Protein AF-A0A942FWI4-F1 (afdb_monomer_lite)

Secondary structure (DSSP, 8-state):
--HHHHHHHHHHTT----TTT--SSPP----S----SSHHHHHHHHHT--

pLDDT: mean 94.73, std 6.12, range [64.5, 98.56]

Foldseek 3Di:
DDPVVVVVCVPPPPADQDPPPRHRDDDDPPDPDDDQVDPVSVVCVVVVVD

Radius of gyration: 16.55 Å; chains: 1; bounding box: 29×24×40 Å

Sequence (50 aa):
MNQRRFRTRAVHSGQQPDPHTGAHVTPIYQTSTFAYGSFERGRRLFAGDE

Structure (mmCIF, N/CA/C/O backbone):
data_AF-A0A942FWI4-F1
#
_entry.id   AF-A0A942FWI4-F1
#
loop_
_atom_site.group_PDB
_atom_site.id
_atom_site.type_symbol
_atom_site.label_atom_id
_atom_site.label_alt_id
_atom_site.label_comp_id
_atom_site.label_asym_id
_atom_site.label_entity_id
_atom_site.label_seq_id
_atom_site.pdbx_PDB_ins_code
_atom_site.Cartn_x
_atom_site.Cartn_y
_atom_site.Cartn_z
_atom_site.occupancy
_atom_site.B_iso_or_equiv
_atom_site.auth_seq_id
_atom_site.auth_comp_id
_atom_site.auth_asym_id
_atom_site.auth_atom_id
_atom_site.pdbx_PDB_model_num
ATOM 1 N N . MET A 1 1 ? -16.713 -15.426 17.451 1.00 64.50 1 MET A N 1
ATOM 2 C CA . MET A 1 1 ? -15.574 -14.473 17.457 1.00 64.50 1 MET A CA 1
ATOM 3 C C . MET A 1 1 ? -15.741 -13.540 18.658 1.00 64.50 1 MET A C 1
ATOM 5 O O . MET A 1 1 ? -16.829 -13.010 18.822 1.00 64.50 1 MET A O 1
ATOM 9 N N . ASN A 1 2 ? -14.749 -13.389 19.547 1.00 83.19 2 ASN A N 1
ATOM 10 C CA . ASN A 1 2 ? -14.879 -12.496 20.716 1.00 83.19 2 ASN A CA 1
ATOM 11 C C . ASN A 1 2 ? -14.930 -11.025 20.249 1.00 83.19 2 ASN A C 1
ATOM 13 O O . ASN A 1 2 ? -14.066 -10.610 19.474 1.00 83.19 2 ASN A O 1
ATOM 17 N N . GLN A 1 3 ? -15.906 -10.244 20.728 1.00 78.81 3 GLN A N 1
ATOM 18 C CA . GLN A 1 3 ? -16.119 -8.845 20.331 1.00 78.81 3 GLN A CA 1
ATOM 19 C C . GLN A 1 3 ? -14.868 -7.966 20.492 1.00 78.81 3 GLN A C 1
ATOM 21 O O . GLN A 1 3 ? -14.588 -7.148 19.618 1.00 78.81 3 GLN A O 1
ATOM 26 N N . ARG A 1 4 ? -14.067 -8.157 21.554 1.00 78.06 4 ARG A N 1
ATOM 27 C CA . ARG A 1 4 ? -12.814 -7.396 21.744 1.00 78.06 4 ARG A CA 1
ATOM 28 C C . ARG A 1 4 ? -11.812 -7.663 20.619 1.00 78.06 4 ARG A C 1
ATOM 30 O O . ARG A 1 4 ? -11.238 -6.729 20.076 1.00 78.06 4 ARG A O 1
ATOM 37 N N . ARG A 1 5 ? -11.670 -8.928 20.209 1.00 90.62 5 ARG A N 1
ATOM 38 C CA . ARG A 1 5 ? -10.788 -9.313 19.095 1.00 90.62 5 ARG A CA 1
ATOM 39 C C . ARG A 1 5 ? -11.278 -8.754 17.757 1.00 90.62 5 ARG A C 1
ATOM 41 O O . ARG A 1 5 ? -10.452 -8.406 16.923 1.00 90.62 5 ARG A O 1
ATOM 48 N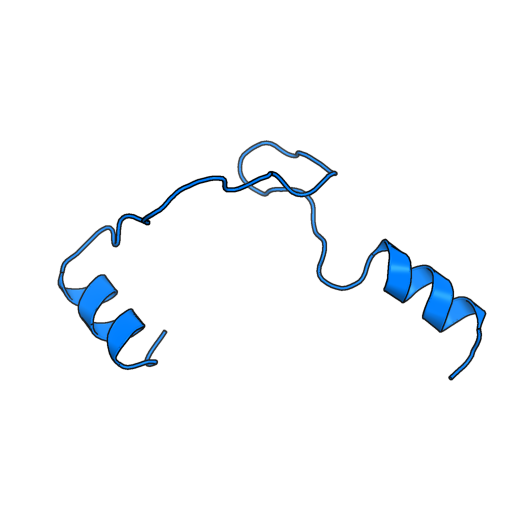 N . PHE A 1 6 ? -12.593 -8.656 17.548 1.00 95.75 6 PHE A N 1
ATOM 49 C CA . PHE A 1 6 ? -13.148 -8.035 16.341 1.00 95.75 6 PHE A CA 1
ATOM 50 C C . PHE A 1 6 ? -12.832 -6.537 16.281 1.00 95.75 6 PHE A C 1
ATOM 52 O O . PHE A 1 6 ? -12.310 -6.086 15.271 1.00 95.75 6 PHE A O 1
ATOM 59 N N . ARG A 1 7 ? -13.064 -5.787 17.370 1.00 97.00 7 ARG A N 1
ATOM 60 C CA . ARG A 1 7 ? -12.802 -4.336 17.417 1.00 97.00 7 ARG A CA 1
ATOM 61 C C . ARG A 1 7 ? -11.343 -3.997 17.112 1.00 97.00 7 ARG A C 1
ATOM 63 O O . ARG A 1 7 ? -11.089 -3.149 16.271 1.00 97.00 7 ARG A O 1
ATOM 70 N N . THR A 1 8 ? -10.389 -4.703 17.721 1.00 94.81 8 THR A N 1
ATOM 71 C CA . THR A 1 8 ? -8.959 -4.491 17.435 1.00 94.81 8 THR A CA 1
ATOM 72 C C . THR A 1 8 ? -8.624 -4.803 15.976 1.00 94.81 8 THR A C 1
ATOM 74 O O . THR A 1 8 ? -7.919 -4.038 15.327 1.00 94.81 8 THR A O 1
ATOM 77 N N . ARG A 1 9 ? -9.156 -5.901 15.425 1.00 95.00 9 ARG A N 1
ATOM 78 C CA . ARG A 1 9 ? -8.908 -6.267 14.023 1.00 95.00 9 ARG A CA 1
ATOM 79 C C . ARG A 1 9 ? -9.541 -5.289 13.039 1.00 95.00 9 ARG A C 1
ATOM 81 O O . ARG A 1 9 ? -8.916 -5.001 12.031 1.00 95.00 9 ARG A O 1
ATOM 88 N N . ALA A 1 10 ? -10.730 -4.775 13.338 1.00 95.38 10 ALA A N 1
ATOM 89 C CA . ALA A 1 10 ? -11.406 -3.790 12.501 1.00 95.38 10 ALA A CA 1
ATOM 90 C C . ALA A 1 10 ? -10.596 -2.492 12.365 1.00 95.38 10 ALA A C 1
ATOM 92 O O . ALA A 1 10 ? -10.676 -1.843 11.331 1.00 95.38 10 ALA A O 1
ATOM 93 N N . VAL A 1 11 ? -9.813 -2.136 13.389 1.00 94.12 11 VAL A N 1
ATOM 94 C CA . VAL A 1 11 ? -8.980 -0.926 13.374 1.00 94.12 11 VAL A CA 1
ATOM 95 C C . VAL A 1 11 ? -7.582 -1.186 12.805 1.00 94.12 11 VAL A C 1
ATOM 97 O O . VAL A 1 11 ? -7.071 -0.342 12.086 1.00 94.12 11 VAL A O 1
ATOM 100 N N . HIS A 1 12 ? -6.947 -2.323 13.111 1.00 93.88 12 HIS A N 1
ATOM 101 C CA . HIS A 1 12 ? -5.501 -2.492 12.876 1.00 93.88 12 HIS A CA 1
ATOM 102 C C . HIS A 1 12 ? -5.120 -3.591 11.874 1.00 93.88 12 HIS A C 1
ATOM 104 O O . HIS A 1 12 ? -3.974 -3.655 11.437 1.00 93.88 12 HIS A O 1
ATOM 110 N N . SER A 1 13 ? -6.026 -4.513 11.536 1.00 95.00 13 SER A N 1
ATOM 111 C CA . SER A 1 13 ? -5.672 -5.674 10.708 1.00 95.00 13 SER A C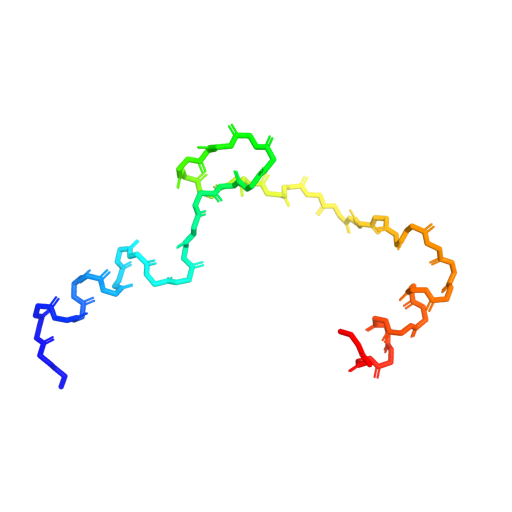A 1
ATOM 112 C C . SER A 1 13 ? -5.303 -5.246 9.289 1.00 95.00 13 SER A C 1
ATOM 114 O O . SER A 1 13 ? -6.092 -4.589 8.621 1.00 95.00 13 SER A O 1
ATOM 116 N N . GLY A 1 14 ? -4.139 -5.686 8.805 1.00 93.12 14 GLY A N 1
ATOM 117 C CA . GLY A 1 14 ? -3.661 -5.378 7.451 1.00 93.12 14 GLY A CA 1
ATOM 118 C C . GLY A 1 14 ? -3.046 -3.984 7.296 1.00 93.12 14 GLY A C 1
ATOM 119 O O . GLY A 1 14 ? -2.600 -3.654 6.203 1.00 93.12 14 GLY A O 1
ATOM 120 N N . GLN A 1 15 ? -2.992 -3.186 8.367 1.00 95.06 15 GLN A N 1
ATOM 121 C CA . GLN A 1 15 ? -2.296 -1.903 8.383 1.00 95.06 15 GLN A CA 1
ATOM 122 C C . GLN A 1 15 ? -0.953 -2.016 9.105 1.00 95.06 15 GLN A C 1
ATOM 124 O O . GLN A 1 15 ? -0.824 -2.697 10.121 1.00 95.06 15 GLN A O 1
ATOM 129 N N . GLN A 1 16 ? 0.036 -1.298 8.586 1.00 94.81 16 GLN A N 1
ATOM 130 C CA . GLN A 1 16 ? 1.336 -1.065 9.204 1.00 94.81 16 GLN A CA 1
ATOM 131 C C . GLN A 1 16 ? 1.797 0.350 8.824 1.00 94.81 16 GLN A C 1
ATOM 133 O O . GLN A 1 16 ? 1.354 0.845 7.781 1.00 94.81 16 GLN A O 1
ATOM 138 N N . PRO A 1 17 ? 2.648 1.009 9.632 1.00 96.62 17 PRO A N 1
ATOM 139 C CA . PRO A 1 17 ? 3.228 2.288 9.244 1.00 96.62 17 PRO A CA 1
ATOM 140 C C . PRO A 1 17 ? 3.923 2.180 7.884 1.00 96.62 17 PRO A C 1
ATOM 142 O O . PRO A 1 17 ? 4.594 1.181 7.611 1.00 96.62 17 PRO A O 1
ATOM 145 N N . ASP A 1 18 ? 3.761 3.195 7.039 1.00 97.69 18 ASP A N 1
ATOM 146 C CA . ASP A 1 18 ? 4.421 3.238 5.736 1.00 97.69 18 ASP A CA 1
ATOM 147 C C . ASP A 1 18 ? 5.951 3.158 5.921 1.00 97.69 18 ASP A C 1
ATOM 149 O O . ASP A 1 18 ? 6.520 4.004 6.616 1.00 97.69 18 ASP A O 1
ATOM 153 N N . PRO A 1 19 ? 6.642 2.173 5.321 1.00 97.06 19 PRO A N 1
ATOM 154 C CA . PRO A 1 19 ? 8.066 1.954 5.571 1.00 97.06 19 PRO A CA 1
ATOM 155 C C . PRO A 1 19 ? 8.965 3.054 4.993 1.00 97.06 19 PRO A C 1
ATOM 157 O O . PRO A 1 19 ? 10.125 3.152 5.385 1.00 97.06 19 PRO A O 1
ATOM 160 N N . HIS A 1 20 ? 8.460 3.870 4.064 1.00 97.31 20 HIS A N 1
ATOM 161 C CA . HIS A 1 20 ? 9.244 4.915 3.406 1.00 97.31 20 HIS A CA 1
ATOM 162 C C . HIS A 1 20 ? 9.185 6.261 4.137 1.00 97.31 20 HIS A C 1
ATOM 164 O O . HIS A 1 20 ? 10.164 7.003 4.130 1.00 97.31 20 HIS A O 1
ATOM 170 N N . THR A 1 21 ? 8.055 6.581 4.768 1.00 97.69 21 THR A N 1
ATOM 171 C CA . THR A 1 21 ? 7.788 7.896 5.379 1.00 97.69 21 THR A CA 1
ATOM 172 C C . THR A 1 21 ? 7.442 7.830 6.864 1.00 97.69 21 THR A C 1
ATOM 174 O O . THR A 1 21 ? 7.471 8.853 7.545 1.00 97.69 21 THR A O 1
ATOM 177 N N . GLY A 1 22 ? 7.096 6.652 7.386 1.00 96.81 22 GLY A N 1
ATOM 178 C CA . GLY A 1 22 ? 6.608 6.473 8.752 1.00 96.81 22 GLY A CA 1
ATOM 179 C C . GLY A 1 22 ? 5.152 6.903 8.959 1.00 96.81 22 GLY A C 1
ATOM 180 O O . GLY A 1 22 ? 4.693 6.952 10.102 1.00 96.81 22 GLY A O 1
ATOM 181 N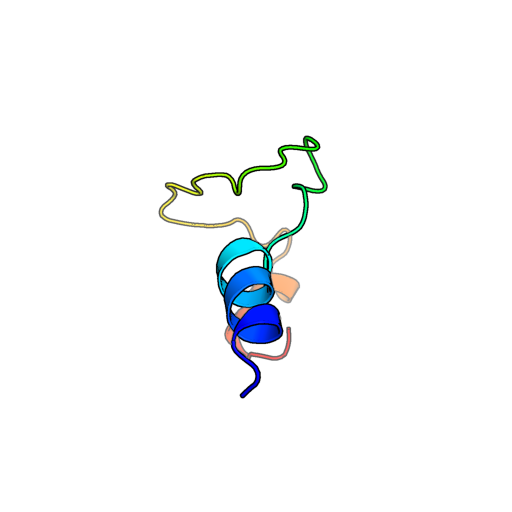 N . ALA A 1 23 ? 4.406 7.216 7.891 1.00 97.94 23 ALA A N 1
ATOM 182 C CA . ALA A 1 23 ? 2.998 7.579 7.998 1.00 97.94 23 ALA A CA 1
ATOM 183 C C . ALA A 1 23 ? 2.196 6.453 8.671 1.00 97.94 23 ALA A C 1
ATOM 185 O O . ALA A 1 23 ? 2.156 5.321 8.191 1.00 97.94 23 ALA A O 1
ATOM 186 N N . HIS A 1 24 ? 1.545 6.769 9.794 1.00 95.06 24 HIS A N 1
ATOM 187 C CA . HIS A 1 24 ? 0.729 5.796 10.523 1.00 95.06 24 HIS A CA 1
ATOM 188 C C . HIS A 1 24 ? -0.576 5.476 9.778 1.00 95.06 24 HIS A C 1
ATOM 190 O O . HIS A 1 24 ? -1.058 4.346 9.813 1.00 95.06 24 HIS A O 1
ATOM 196 N N . VAL A 1 25 ? -1.188 6.475 9.137 1.00 96.31 25 VAL A N 1
ATOM 197 C CA . VAL A 1 25 ? -2.381 6.280 8.303 1.00 96.31 25 VAL A CA 1
ATOM 198 C C . VAL A 1 25 ? -1.931 5.886 6.901 1.00 96.31 25 VAL A C 1
ATOM 200 O O . VAL A 1 25 ? -1.013 6.497 6.358 1.00 96.31 25 VAL A O 1
ATOM 203 N N . THR A 1 26 ? -2.585 4.881 6.316 1.00 96.88 26 THR A N 1
ATOM 204 C CA . THR A 1 26 ? -2.277 4.399 4.965 1.00 96.88 26 THR A CA 1
ATOM 205 C C . THR A 1 26 ? -2.369 5.539 3.939 1.00 96.88 26 THR A C 1
ATOM 207 O O . THR A 1 26 ? -3.410 6.200 3.872 1.00 96.88 26 THR A O 1
ATOM 210 N N . PRO A 1 27 ? -1.325 5.768 3.123 1.00 97.31 27 PRO A N 1
ATOM 211 C CA . PRO A 1 27 ? -1.377 6.747 2.044 1.00 97.31 27 PRO A CA 1
ATOM 212 C C . PRO A 1 27 ? -2.452 6.423 0.997 1.00 97.31 27 PRO A C 1
ATOM 214 O O . PRO A 1 27 ? -2.760 5.260 0.734 1.00 97.31 27 PRO A O 1
ATOM 217 N N . ILE A 1 28 ? -2.979 7.458 0.339 1.00 97.19 28 ILE A N 1
ATOM 218 C CA . ILE A 1 28 ? -3.862 7.297 -0.822 1.00 97.19 28 ILE A CA 1
ATOM 219 C C . ILE A 1 28 ? -2.990 7.209 -2.081 1.00 97.19 28 ILE A C 1
ATOM 221 O O . ILE A 1 28 ? -2.491 8.221 -2.571 1.00 97.19 28 ILE A O 1
ATOM 225 N N . TYR A 1 29 ? -2.824 6.004 -2.631 1.00 97.06 29 TYR A N 1
ATOM 226 C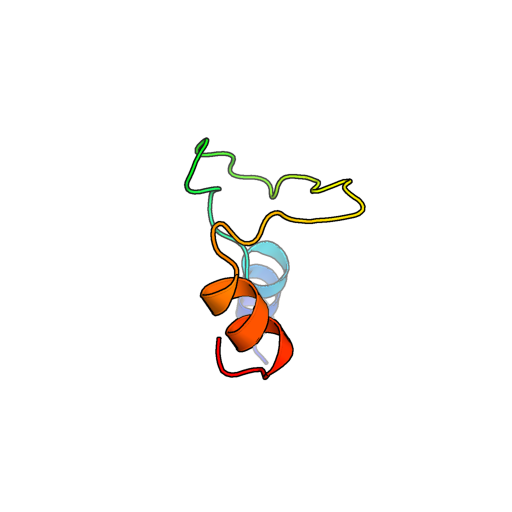 CA . TYR A 1 29 ? -2.115 5.777 -3.897 1.00 97.06 29 TYR A CA 1
ATOM 227 C C . TYR A 1 29 ? -3.022 6.073 -5.102 1.00 97.06 29 TYR A C 1
ATOM 229 O O . TYR A 1 29 ? -3.416 5.174 -5.842 1.00 97.06 29 TYR A O 1
ATOM 237 N N . GLN A 1 30 ? -3.372 7.347 -5.294 1.00 98.56 30 GLN A N 1
ATOM 238 C CA . GLN A 1 30 ? -4.212 7.811 -6.403 1.00 98.56 30 GLN A CA 1
ATOM 239 C C . GLN A 1 30 ? -3.405 7.886 -7.714 1.00 98.56 30 GLN A C 1
ATOM 241 O O . GLN A 1 30 ? -3.082 8.962 -8.210 1.00 98.56 30 GLN A O 1
ATOM 246 N N . THR A 1 31 ? -3.055 6.728 -8.267 1.00 98.00 31 THR A N 1
ATOM 247 C CA . THR A 1 31 ? -2.312 6.586 -9.527 1.00 98.00 31 THR A CA 1
ATOM 248 C C . THR A 1 31 ? -3.013 5.599 -10.457 1.00 98.00 31 THR A C 1
ATOM 250 O O . THR A 1 31 ? -3.772 4.743 -10.007 1.00 98.00 31 THR A O 1
ATOM 253 N N . SER A 1 32 ? -2.759 5.704 -11.760 1.00 98.25 32 SER A N 1
ATOM 254 C CA . SER A 1 32 ? -3.247 4.748 -12.760 1.00 98.25 32 SER A CA 1
ATOM 255 C C . SER A 1 32 ? -2.279 3.591 -13.028 1.00 98.25 32 SER A C 1
ATOM 257 O O . SER A 1 32 ? -2.695 2.575 -13.576 1.00 98.25 32 SER A O 1
ATOM 259 N N . THR A 1 33 ? -0.993 3.727 -12.683 1.00 96.75 33 THR A N 1
ATOM 260 C CA . THR A 1 33 ? 0.048 2.741 -13.024 1.00 96.75 33 THR A CA 1
ATOM 261 C C . THR A 1 33 ? 1.216 2.734 -12.027 1.00 96.75 33 THR A C 1
ATOM 263 O O . THR A 1 33 ? 1.396 3.693 -11.269 1.00 96.75 33 THR A O 1
ATOM 266 N N . PHE A 1 34 ? 2.020 1.661 -12.051 1.00 97.38 34 PHE A N 1
ATOM 267 C CA . PHE A 1 34 ? 3.220 1.450 -11.229 1.00 97.38 34 PHE A 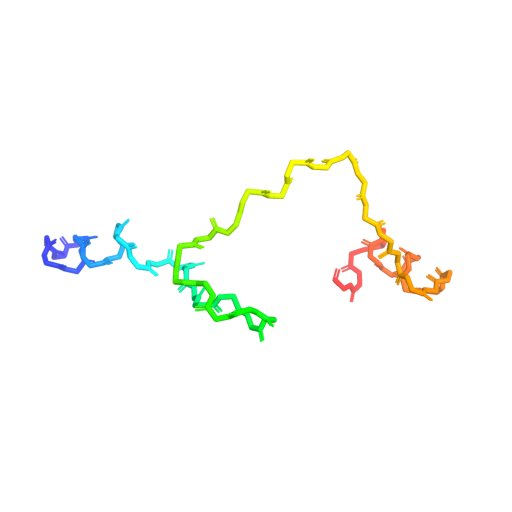CA 1
ATOM 268 C C . PHE A 1 34 ? 4.413 1.004 -12.088 1.00 97.38 34 PHE A C 1
ATOM 270 O O . PHE A 1 34 ? 4.262 0.227 -13.028 1.00 97.38 34 PHE A O 1
ATOM 277 N N . ALA A 1 35 ? 5.618 1.466 -11.745 1.00 97.44 35 ALA A N 1
ATOM 278 C CA . ALA A 1 35 ? 6.847 1.067 -12.427 1.00 97.44 35 ALA A CA 1
ATOM 279 C C . ALA A 1 35 ? 7.345 -0.312 -11.953 1.00 97.44 35 ALA A C 1
ATOM 281 O O . ALA A 1 35 ? 7.329 -0.616 -10.760 1.00 97.44 35 ALA A O 1
ATOM 282 N N . TYR A 1 36 ? 7.854 -1.132 -12.879 1.00 97.00 36 TYR A N 1
ATOM 28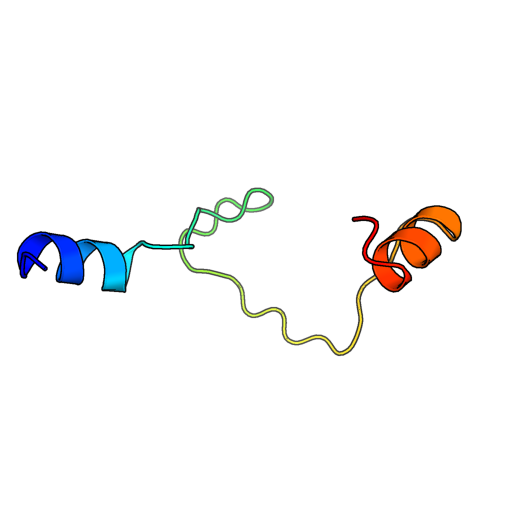3 C CA . TYR A 1 36 ? 8.318 -2.492 -12.564 1.00 97.00 36 TYR A CA 1
ATOM 284 C C . TYR A 1 36 ? 9.782 -2.578 -12.117 1.00 97.00 36 TYR A C 1
ATOM 286 O O . TYR A 1 36 ? 10.165 -3.568 -11.500 1.00 97.00 36 TYR A O 1
ATOM 294 N N . GLY A 1 37 ? 10.603 -1.569 -12.415 1.00 96.75 37 GLY A N 1
ATOM 295 C CA . GLY A 1 37 ? 12.045 -1.557 -12.132 1.00 96.75 37 GLY A CA 1
ATOM 296 C C . GLY A 1 37 ? 12.898 -2.345 -13.138 1.00 96.75 37 GLY A C 1
ATOM 297 O O . GLY A 1 37 ? 14.016 -1.934 -13.425 1.00 96.75 37 GLY A O 1
ATOM 298 N N . SER A 1 38 ? 12.368 -3.422 -13.729 1.00 97.75 38 SER A N 1
ATOM 299 C CA . SER A 1 38 ? 12.968 -4.134 -14.868 1.00 97.75 38 SER A CA 1
ATOM 300 C C . SER A 1 38 ? 11.912 -4.860 -15.709 1.00 97.75 38 SER A C 1
ATOM 302 O O . SER A 1 38 ? 10.786 -5.085 -15.251 1.00 97.75 38 SER A O 1
ATOM 304 N N . PHE A 1 39 ? 12.278 -5.252 -16.933 1.00 97.44 39 PHE A N 1
ATOM 305 C CA . PHE A 1 39 ? 11.420 -6.057 -17.808 1.00 97.44 39 PHE A CA 1
ATOM 306 C C . PHE A 1 39 ? 11.098 -7.421 -17.177 1.00 97.44 39 PHE A C 1
ATOM 308 O O . PHE A 1 39 ? 9.939 -7.833 -17.120 1.00 97.44 39 PHE A O 1
ATOM 315 N N . GLU A 1 40 ? 12.107 -8.097 -16.625 1.00 97.81 40 GLU A N 1
ATOM 316 C CA . GLU A 1 40 ? 11.979 -9.433 -16.042 1.00 97.81 40 GLU A CA 1
ATOM 317 C C . GLU A 1 40 ? 11.064 -9.441 -14.818 1.00 97.81 40 GLU A C 1
ATOM 319 O O . GLU A 1 40 ? 10.322 -10.404 -14.620 1.00 97.81 40 GLU A O 1
ATOM 324 N N . ARG A 1 41 ? 11.098 -8.382 -13.995 1.00 97.62 41 ARG A N 1
ATOM 325 C CA . ARG A 1 41 ? 10.200 -8.256 -12.841 1.00 97.62 41 ARG A CA 1
ATOM 326 C C . ARG A 1 41 ? 8.757 -8.046 -13.281 1.00 97.62 41 ARG A C 1
ATOM 328 O O . ARG A 1 41 ? 7.874 -8.729 -12.773 1.00 97.62 41 ARG A O 1
ATOM 335 N N . GLY A 1 42 ? 8.528 -7.176 -14.268 1.00 97.81 42 GLY A N 1
ATOM 336 C CA . GLY A 1 42 ? 7.203 -7.009 -14.866 1.00 97.81 42 GLY A CA 1
ATOM 337 C C . GLY A 1 42 ? 6.650 -8.342 -15.372 1.00 97.81 42 GLY A C 1
ATOM 338 O O . GLY A 1 42 ? 5.539 -8.724 -15.013 1.00 97.81 42 GLY A O 1
ATOM 339 N N . ARG A 1 43 ? 7.463 -9.109 -16.113 1.00 97.88 43 ARG A N 1
ATOM 340 C CA . ARG A 1 43 ? 7.083 -10.442 -16.609 1.00 97.88 43 ARG A CA 1
ATOM 341 C C . ARG A 1 43 ? 6.644 -11.394 -15.486 1.00 97.88 43 ARG A C 1
ATOM 343 O O . ARG A 1 43 ? 5.664 -12.107 -15.670 1.00 97.88 43 ARG A O 1
ATOM 350 N N . ARG A 1 44 ? 7.356 -11.429 -14.351 1.00 98.06 44 ARG A N 1
ATOM 351 C CA . ARG A 1 44 ? 7.017 -12.299 -13.205 1.00 98.06 44 ARG A CA 1
ATOM 352 C C . ARG A 1 44 ? 5.720 -11.886 -12.512 1.00 98.06 44 ARG A C 1
ATOM 354 O O . ARG A 1 44 ? 4.879 -12.746 -12.282 1.00 98.06 44 ARG A O 1
ATOM 361 N N . LEU A 1 45 ? 5.524 -10.586 -12.278 1.00 97.19 45 LEU A N 1
ATOM 362 C CA . LEU A 1 45 ? 4.279 -10.056 -11.707 1.00 97.19 45 LEU A CA 1
ATOM 363 C C . LEU A 1 45 ? 3.065 -10.407 -12.583 1.00 97.19 45 LEU A C 1
ATOM 365 O O . LEU A 1 45 ? 2.028 -10.811 -12.071 1.00 97.19 45 LEU A O 1
ATOM 369 N N . PHE A 1 46 ? 3.197 -10.322 -13.913 1.00 96.06 46 PHE A N 1
ATOM 370 C CA . PHE A 1 46 ? 2.119 -10.718 -14.832 1.00 96.06 46 PHE A CA 1
ATOM 371 C C . PHE A 1 46 ? 1.866 -12.230 -14.880 1.00 96.06 46 PHE A C 1
ATOM 373 O O . PHE A 1 46 ? 0.751 -12.643 -15.189 1.00 96.06 46 PHE A O 1
ATOM 380 N N . ALA A 1 47 ? 2.875 -13.052 -14.589 1.00 97.56 47 ALA A N 1
ATOM 381 C CA . ALA A 1 47 ? 2.731 -14.504 -14.505 1.00 97.56 47 ALA A CA 1
ATOM 382 C C . ALA A 1 47 ? 2.156 -14.977 -13.154 1.00 97.56 47 ALA A C 1
ATOM 384 O O . ALA A 1 47 ? 1.733 -16.125 -13.053 1.00 97.56 47 ALA A O 1
ATOM 385 N N . GLY A 1 48 ? 2.118 -14.105 -12.136 1.00 96.44 48 GLY A N 1
ATOM 386 C CA . GLY A 1 48 ? 1.764 -14.473 -10.760 1.00 96.44 48 GLY A CA 1
ATOM 387 C C . GLY A 1 48 ? 2.878 -15.225 -10.023 1.00 96.44 48 GLY A C 1
ATOM 388 O O . GLY A 1 48 ? 2.610 -15.895 -9.030 1.00 96.44 48 GLY A O 1
ATOM 389 N N . ASP A 1 49 ? 4.114 -15.126 -10.521 1.00 96.50 49 ASP A N 1
ATOM 390 C CA . ASP A 1 49 ? 5.305 -15.713 -9.895 1.00 96.50 49 ASP A CA 1
ATOM 391 C C . ASP A 1 49 ? 5.813 -14.862 -8.702 1.00 96.50 49 ASP A C 1
ATOM 393 O O . ASP A 1 49 ? 6.681 -15.311 -7.951 1.00 96.50 49 ASP A O 1
ATOM 397 N N . GLU A 1 50 ? 5.311 -13.625 -8.561 1.00 88.19 50 GLU A N 1
ATOM 398 C CA . GLU A 1 50 ? 5.583 -12.632 -7.500 1.00 88.19 50 GLU A CA 1
ATOM 399 C C . GLU A 1 50 ? 4.271 -11.994 -7.024 1.00 88.19 50 GLU A C 1
ATOM 401 O O . GLU A 1 50 ? 3.411 -11.712 -7.894 1.00 88.19 50 GLU A O 1
#